Protein AF-A0AAJ0FVI4-F1 (afdb_monomer)

Nearest PDB structures (foldseek):
  7z31-assembly1_Q  TM=3.082E-01  e=9.75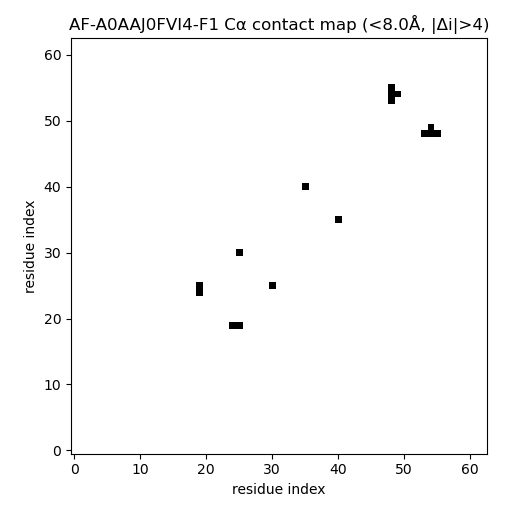6E+00  Saccharomyces cerevisiae S288C

Solvent-accessible surface area (backbone atoms only — not comparable to full-atom values): 4565 Å² total; per-residue (Å²): 132,89,79,83,71,86,73,84,77,76,80,81,77,66,78,91,73,69,76,82,44,95,90,52,85,85,56,69,94,56,56,92,55,91,79,71,54,75,70,53,49,50,51,52,50,51,53,53,34,60,74,68,70,50,78,81,78,75,77,77,81,75,134

Foldseek 3Di:
DDDPPPDDDPDDDPPVPPPPPVVDDDPDVCPPPDDDDPVRVVVVVVVVCVVVVNPPPPPPDDD

Structure (mmCIF, N/CA/C/O backbone):
data_AF-A0AAJ0FVI4-F1
#
_entry.id   AF-A0AAJ0FVI4-F1
#
loop_
_atom_site.group_PDB
_atom_site.id
_atom_site.type_symbol
_atom_site.label_atom_id
_atom_site.label_alt_id
_atom_site.label_comp_id
_atom_site.label_asym_id
_atom_site.label_entity_id
_atom_site.label_seq_id
_atom_site.pdbx_PDB_ins_code
_atom_site.Cartn_x
_atom_site.Cartn_y
_atom_site.Cartn_z
_atom_site.occupancy
_atom_site.B_iso_or_equiv
_atom_site.auth_seq_id
_atom_site.auth_comp_id
_atom_site.auth_asym_id
_atom_site.auth_atom_id
_atom_site.pdbx_PDB_model_num
ATOM 1 N N . MET A 1 1 ? -5.268 15.762 -24.699 1.00 42.78 1 MET A N 1
ATOM 2 C CA . MET A 1 1 ? -4.826 15.251 -23.384 1.00 42.78 1 MET A CA 1
ATOM 3 C C . MET A 1 1 ? -5.767 15.842 -22.341 1.00 42.78 1 MET A C 1
ATOM 5 O O . MET A 1 1 ? -5.718 17.056 -22.181 1.00 42.78 1 MET A O 1
ATOM 9 N N . PRO A 1 2 ? -6.704 15.090 -21.737 1.00 44.59 2 PRO A N 1
ATOM 10 C CA . PRO A 1 2 ? -7.582 15.665 -20.723 1.00 44.59 2 PRO A CA 1
ATOM 11 C C . PRO A 1 2 ? -6.787 15.945 -19.439 1.00 44.59 2 PRO A C 1
ATOM 13 O O . PRO A 1 2 ? -6.077 15.084 -18.928 1.00 44.59 2 PRO A O 1
ATOM 16 N N . ASN A 1 3 ? -6.881 17.189 -18.978 1.00 57.25 3 ASN A N 1
ATOM 17 C CA . ASN A 1 3 ? -6.259 17.730 -17.774 1.00 57.25 3 ASN A CA 1
ATOM 18 C C . ASN A 1 3 ? -7.043 17.242 -16.542 1.00 57.25 3 ASN A C 1
ATOM 20 O O . ASN A 1 3 ? -8.217 17.585 -16.398 1.00 57.25 3 ASN A O 1
ATOM 24 N N . ILE A 1 4 ? -6.428 16.428 -15.681 1.00 57.03 4 ILE A N 1
ATOM 25 C CA . ILE A 1 4 ? -7.042 15.981 -14.423 1.00 57.03 4 ILE A CA 1
ATOM 26 C C . ILE A 1 4 ? -6.949 17.155 -13.446 1.00 57.03 4 ILE A C 1
ATOM 28 O O . ILE A 1 4 ? -5.908 17.392 -12.838 1.00 57.03 4 ILE A O 1
ATOM 32 N N . ALA A 1 5 ? -8.024 17.936 -13.345 1.00 60.34 5 ALA A N 1
ATOM 33 C CA . ALA A 1 5 ? -8.117 19.015 -12.372 1.00 60.34 5 ALA A CA 1
ATOM 34 C C . ALA A 1 5 ? -8.037 18.436 -10.943 1.00 60.34 5 ALA A C 1
ATOM 36 O O . ALA A 1 5 ? -8.733 17.457 -10.656 1.00 60.34 5 ALA A O 1
ATOM 37 N N . PRO A 1 6 ? -7.229 19.010 -10.033 1.00 58.78 6 PRO A N 1
ATOM 38 C CA . PRO A 1 6 ? -7.216 18.585 -8.641 1.00 58.78 6 PRO A CA 1
ATOM 39 C C . PRO A 1 6 ? -8.574 18.917 -8.012 1.00 58.78 6 PRO A C 1
ATOM 41 O O . PRO A 1 6 ? -8.949 20.082 -7.877 1.00 58.78 6 PRO A O 1
ATOM 44 N N . GLY A 1 7 ? -9.341 17.876 -7.686 1.00 56.53 7 GLY A N 1
ATOM 45 C CA . GLY A 1 7 ? -10.630 18.004 -7.016 1.00 56.53 7 GLY A CA 1
ATOM 46 C C . GLY A 1 7 ? -10.495 18.677 -5.648 1.00 56.53 7 GLY A C 1
ATOM 47 O O . GLY A 1 7 ? -9.505 18.500 -4.939 1.00 56.53 7 GLY A O 1
ATOM 48 N N . SER A 1 8 ? -11.509 19.466 -5.288 1.00 64.44 8 SER A N 1
ATOM 49 C CA . SER A 1 8 ? -11.634 20.126 -3.985 1.00 64.44 8 SER A CA 1
ATOM 50 C C . SER A 1 8 ? -11.615 19.094 -2.851 1.00 64.44 8 SER A C 1
ATOM 52 O O . SER A 1 8 ? -12.431 18.172 -2.843 1.00 64.44 8 SER A O 1
ATOM 54 N N . ARG A 1 9 ? -10.694 19.242 -1.889 1.00 66.19 9 ARG A N 1
ATOM 55 C CA . ARG A 1 9 ? -10.645 18.392 -0.691 1.00 66.19 9 ARG A CA 1
ATOM 56 C C . ARG A 1 9 ? -11.842 18.731 0.213 1.00 66.19 9 ARG A C 1
ATOM 58 O O . ARG A 1 9 ? -11.991 19.902 0.571 1.00 66.19 9 ARG A O 1
ATOM 65 N N . PRO A 1 10 ? -12.671 17.751 0.617 1.00 67.25 10 PRO A N 1
ATOM 66 C CA . PRO A 1 10 ? -13.727 17.973 1.600 1.00 67.25 10 PRO A CA 1
ATOM 67 C C . PRO A 1 10 ? -13.173 18.601 2.885 1.00 67.25 10 PRO A C 1
ATOM 69 O O . PRO A 1 10 ? -12.057 18.292 3.313 1.00 67.25 10 PRO A O 1
ATOM 72 N N . LYS A 1 11 ? -13.957 19.499 3.495 1.00 66.62 11 LYS A N 1
ATOM 73 C CA . LYS A 1 11 ? -13.633 20.118 4.788 1.00 66.62 11 LYS A CA 1
ATOM 74 C C . LYS A 1 11 ? -13.409 18.999 5.815 1.00 66.62 11 LYS A C 1
ATOM 76 O O . LYS A 1 11 ? -14.231 18.091 5.901 1.00 66.62 11 LYS A O 1
ATOM 81 N N . ALA A 1 12 ? -12.302 19.052 6.559 1.00 63.28 12 ALA A N 1
ATOM 82 C CA . ALA A 1 12 ? -12.003 18.055 7.583 1.00 63.28 12 ALA A CA 1
ATOM 83 C C . ALA A 1 12 ? -13.147 17.986 8.608 1.00 63.28 12 ALA A C 1
ATOM 85 O O . ALA A 1 12 ? -13.592 19.023 9.104 1.00 63.28 12 ALA A O 1
ATOM 86 N N . ILE A 1 13 ? -13.618 16.771 8.893 1.00 63.91 13 ILE A N 1
ATOM 87 C CA . ILE A 1 13 ? -14.618 16.512 9.932 1.00 63.91 13 ILE A CA 1
ATOM 88 C C . ILE A 1 13 ? -13.962 16.822 11.290 1.00 63.91 13 ILE A C 1
ATOM 90 O O . ILE A 1 13 ? -12.795 16.463 11.489 1.00 63.91 13 ILE A O 1
ATOM 94 N N . PRO A 1 14 ? -14.645 17.536 12.202 1.00 64.69 14 PRO A N 1
ATOM 95 C CA . PRO A 1 14 ? -14.101 17.856 13.515 1.00 64.69 14 PRO A CA 1
ATOM 96 C C . PRO A 1 14 ? -13.758 16.576 14.310 1.00 64.69 14 PRO A C 1
ATOM 98 O O . PRO A 1 14 ? -14.524 15.613 14.284 1.00 64.69 14 PRO A O 1
ATOM 101 N N . PRO A 1 15 ? -12.629 16.554 15.045 1.00 59.94 15 PRO A N 1
ATOM 102 C CA . PRO A 1 15 ? -12.104 15.351 15.710 1.00 59.94 15 PRO A CA 1
ATOM 103 C C . PRO A 1 15 ? -13.043 14.742 16.765 1.00 59.94 15 PRO A C 1
ATOM 105 O O . PRO A 1 15 ? -12.912 13.574 17.105 1.00 59.94 15 PRO A O 1
ATOM 108 N N . SER A 1 16 ? -14.016 15.507 17.258 1.00 57.78 16 SER A N 1
ATOM 109 C CA . SER A 1 16 ? -14.994 15.092 18.270 1.00 57.78 16 SER A CA 1
ATOM 110 C C . SER A 1 16 ? -16.056 14.089 17.788 1.00 57.78 16 SER A C 1
ATOM 112 O O . SER A 1 16 ? -16.834 13.616 18.609 1.00 57.78 16 SER A O 1
ATOM 114 N N . GLU A 1 17 ? -16.109 13.763 16.492 1.00 57.66 17 GLU A N 1
ATOM 115 C CA . GLU A 1 17 ? -17.039 12.764 15.929 1.00 57.66 17 GLU A CA 1
ATOM 116 C C . GLU A 1 17 ? -16.372 11.414 15.604 1.00 57.66 17 GLU A C 1
ATOM 118 O O . GLU A 1 17 ?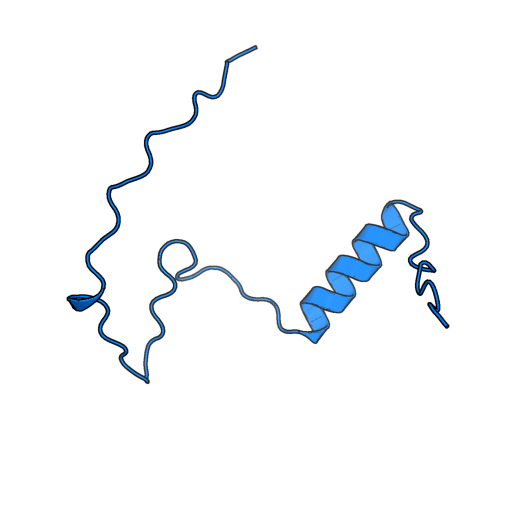 -17.050 10.471 15.195 1.00 57.66 17 GLU A O 1
ATOM 123 N N . GLN A 1 18 ? -15.054 11.280 15.801 1.00 57.34 18 GLN A N 1
ATOM 124 C CA . GLN A 1 18 ? -14.361 10.000 15.634 1.00 57.34 18 GLN A CA 1
ATOM 125 C C . GLN A 1 18 ? -14.600 9.125 16.866 1.00 57.34 18 GLN A C 1
ATOM 127 O O . GLN A 1 18 ? -13.897 9.212 17.869 1.00 57.34 18 GLN A O 1
ATOM 132 N N . VAL A 1 19 ? -15.636 8.290 16.805 1.00 56.81 19 VAL A N 1
ATOM 133 C CA . VAL A 1 19 ? -15.870 7.258 17.817 1.00 56.81 19 VAL A CA 1
ATOM 134 C C . VAL A 1 19 ? -14.824 6.163 17.617 1.00 56.81 19 VAL A C 1
ATOM 136 O O . VAL A 1 1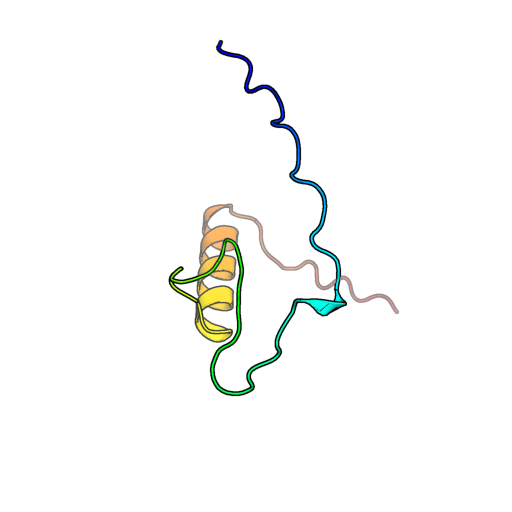9 ? -14.951 5.336 16.713 1.00 56.81 19 VAL A O 1
ATOM 139 N N . GLU A 1 20 ? -13.791 6.149 18.460 1.00 58.72 20 GLU A N 1
ATOM 140 C CA . GLU A 1 20 ? -12.881 5.009 18.590 1.00 58.72 20 GLU A CA 1
ATOM 141 C C . GLU A 1 20 ? -13.627 3.839 19.247 1.00 58.72 20 GLU A C 1
ATOM 143 O O . GLU A 1 20 ? -13.513 3.568 20.441 1.00 58.72 20 GLU A O 1
ATOM 148 N N . ASN A 1 21 ? -14.453 3.145 18.467 1.00 55.97 21 ASN A N 1
ATOM 149 C CA . ASN A 1 21 ? -14.944 1.835 18.862 1.00 55.97 21 ASN A CA 1
ATOM 150 C C . ASN A 1 21 ? -13.773 0.861 18.720 1.00 55.97 21 ASN A C 1
ATOM 152 O O . ASN A 1 21 ? -13.385 0.519 17.606 1.00 55.97 21 ASN A O 1
ATOM 156 N N . ALA A 1 22 ? -13.221 0.403 19.845 1.00 60.84 22 ALA A N 1
ATOM 157 C CA . ALA A 1 22 ? -12.083 -0.524 19.898 1.00 60.84 22 ALA A CA 1
ATOM 158 C C . ALA A 1 22 ? -12.294 -1.837 19.109 1.00 60.84 22 ALA A C 1
ATOM 160 O O . ALA A 1 22 ? -11.343 -2.566 18.845 1.00 60.84 22 ALA A O 1
ATOM 161 N N . GLU A 1 23 ? -13.536 -2.132 18.726 1.00 67.12 23 GLU A N 1
ATOM 162 C CA . GLU A 1 23 ? -13.939 -3.320 17.975 1.00 67.12 23 GLU A CA 1
ATOM 163 C C . GLU A 1 23 ? -13.989 -3.087 16.449 1.00 67.12 23 GLU A C 1
ATOM 165 O O . GLU A 1 23 ? -13.874 -4.035 15.676 1.00 67.12 23 GLU A O 1
ATOM 170 N N . PHE A 1 24 ? -14.109 -1.829 16.001 1.00 70.69 24 PHE 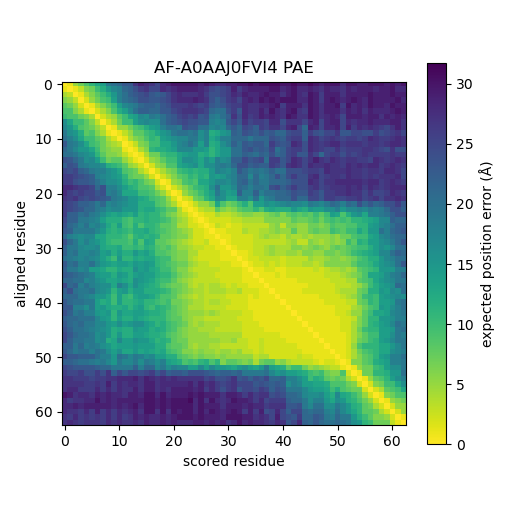A N 1
ATOM 171 C CA . PHE A 1 24 ? -14.204 -1.452 14.588 1.00 70.69 24 PHE A CA 1
ATOM 172 C C . PHE A 1 24 ? -13.393 -0.188 14.298 1.00 70.69 24 PHE A C 1
ATOM 174 O O . PHE A 1 24 ? -13.834 0.937 14.542 1.00 70.69 24 PHE A O 1
ATOM 181 N N . LEU A 1 25 ? -12.216 -0.383 13.704 1.00 78.00 25 LEU A N 1
ATOM 182 C CA . LEU A 1 25 ? -11.373 0.707 13.230 1.00 78.00 25 LEU A CA 1
ATOM 183 C C . LEU A 1 25 ? -11.985 1.332 11.966 1.00 78.00 25 LEU A C 1
ATOM 185 O O . LEU A 1 25 ? -12.071 0.677 10.927 1.00 78.00 25 LEU A O 1
ATOM 189 N N . GLN A 1 26 ? -12.402 2.597 12.054 1.00 83.56 26 GLN A N 1
ATOM 190 C CA . GLN A 1 26 ? -12.880 3.360 10.899 1.00 83.56 26 GLN A CA 1
ATOM 191 C C . GLN A 1 26 ? -11.685 3.835 10.064 1.00 83.56 26 GLN A C 1
ATOM 193 O O . GLN A 1 26 ? -10.974 4.759 10.452 1.00 83.56 26 GLN A O 1
ATOM 198 N N . LEU A 1 27 ? -11.473 3.218 8.899 1.00 83.94 27 LEU A N 1
ATOM 199 C CA . LEU A 1 27 ? -10.342 3.522 8.007 1.00 83.94 27 LEU A CA 1
ATOM 200 C C . LEU A 1 27 ? -10.658 4.597 6.951 1.00 83.94 27 LEU A C 1
ATOM 202 O O . LEU A 1 27 ? -9.833 4.889 6.083 1.00 83.94 27 LEU A O 1
ATOM 206 N N . GLY A 1 28 ? -11.855 5.189 7.006 1.00 85.94 28 GLY A N 1
ATOM 207 C CA . GLY A 1 28 ? -12.302 6.197 6.046 1.00 85.94 28 GLY A CA 1
ATOM 208 C C . GLY A 1 28 ? -12.337 5.643 4.621 1.00 85.94 28 GLY A C 1
ATOM 209 O O . GLY A 1 28 ? -13.030 4.666 4.348 1.00 85.94 28 GLY A O 1
ATOM 210 N N . GLU A 1 29 ? -11.575 6.255 3.711 1.00 83.88 29 GLU A N 1
ATOM 211 C CA . GLU A 1 29 ? -11.500 5.833 2.303 1.00 83.88 29 GLU A CA 1
ATOM 212 C C . GLU A 1 29 ? -10.839 4.461 2.094 1.00 83.88 29 GLU A C 1
ATOM 214 O O . GLU A 1 29 ? -11.006 3.857 1.039 1.00 83.88 29 GLU A O 1
ATOM 219 N N . PHE A 1 30 ? -10.132 3.945 3.103 1.00 86.06 30 PHE A N 1
ATOM 220 C CA . PHE A 1 30 ? -9.509 2.620 3.067 1.00 86.06 30 PHE A CA 1
ATOM 221 C C . PHE A 1 30 ? -10.386 1.531 3.703 1.00 86.06 30 PHE A C 1
ATOM 223 O O . PHE A 1 30 ? -9.931 0.407 3.918 1.00 86.06 30 PHE A O 1
ATOM 230 N N . GLN A 1 31 ? -11.649 1.835 4.018 1.00 90.50 31 GLN A N 1
ATOM 231 C CA . GLN A 1 31 ? -12.575 0.839 4.543 1.00 90.50 31 GLN A CA 1
ATOM 232 C C . GLN A 1 31 ? -12.897 -0.224 3.482 1.00 90.50 31 GLN A C 1
ATOM 234 O O . GLN A 1 31 ? -13.288 0.103 2.365 1.00 90.50 31 GLN A O 1
ATOM 239 N N . GLY A 1 32 ? -12.775 -1.504 3.847 1.00 87.25 32 GLY A N 1
ATOM 240 C CA . GLY A 1 32 ? -13.081 -2.624 2.946 1.00 87.25 32 GLY A CA 1
ATOM 241 C C . GLY A 1 32 ? -12.052 -2.843 1.833 1.00 87.25 32 GLY A C 1
ATOM 242 O O . GLY A 1 32 ? -12.321 -3.600 0.905 1.00 87.25 32 GLY A O 1
ATOM 243 N N . VAL A 1 33 ? -10.894 -2.185 1.915 1.00 90.44 33 VAL A N 1
ATOM 244 C CA . VAL A 1 33 ? -9.755 -2.437 1.030 1.00 90.44 33 VAL A CA 1
ATOM 245 C C . VAL A 1 33 ? -8.980 -3.648 1.544 1.00 90.44 33 VAL A C 1
ATOM 247 O O . VAL A 1 33 ? -8.764 -3.776 2.751 1.00 90.44 33 VAL A O 1
ATOM 250 N N . ASP A 1 34 ? -8.539 -4.516 0.631 1.00 92.19 34 ASP A N 1
ATOM 251 C CA . ASP A 1 34 ? -7.655 -5.631 0.968 1.00 92.19 34 ASP A CA 1
ATOM 252 C C . ASP A 1 34 ? -6.361 -5.102 1.595 1.00 92.19 34 ASP A C 1
ATOM 254 O O . ASP A 1 34 ? -5.678 -4.236 1.039 1.00 92.19 34 ASP A O 1
ATOM 258 N N . THR A 1 35 ? -6.018 -5.621 2.770 1.00 92.19 35 THR A N 1
ATOM 259 C CA . THR A 1 35 ? -4.810 -5.224 3.488 1.00 92.19 35 THR A CA 1
ATOM 260 C C . THR A 1 35 ? -3.701 -6.236 3.254 1.00 92.19 35 THR A C 1
ATOM 262 O O . THR A 1 35 ? -3.938 -7.435 3.124 1.00 92.19 35 THR A O 1
ATOM 265 N N . LEU A 1 36 ? -2.468 -5.738 3.205 1.00 95.38 36 LEU A N 1
ATOM 266 C CA . LEU A 1 36 ? -1.284 -6.582 3.244 1.00 95.38 36 LEU A CA 1
ATOM 267 C C . LEU A 1 36 ? -0.747 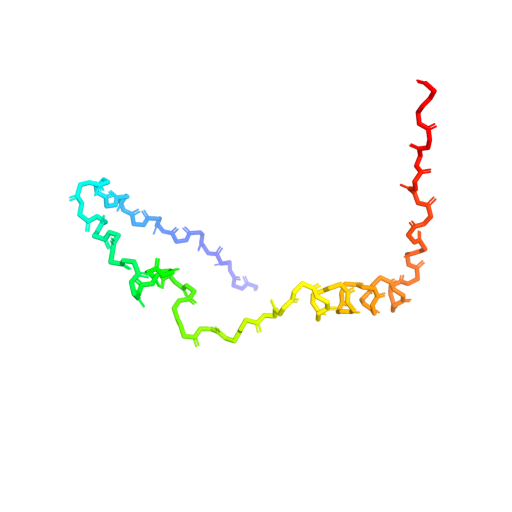-6.605 4.670 1.00 95.38 36 LEU A C 1
ATOM 269 O O . LEU A 1 36 ? -0.609 -5.568 5.322 1.00 95.38 36 LEU A O 1
ATOM 273 N N . THR A 1 37 ? -0.382 -7.791 5.130 1.00 96.81 37 THR A N 1
ATOM 274 C CA . THR A 1 37 ? 0.461 -7.973 6.307 1.00 96.81 37 THR A CA 1
ATOM 275 C C . THR A 1 37 ? 1.849 -7.381 6.069 1.00 96.81 37 THR A C 1
ATOM 277 O O .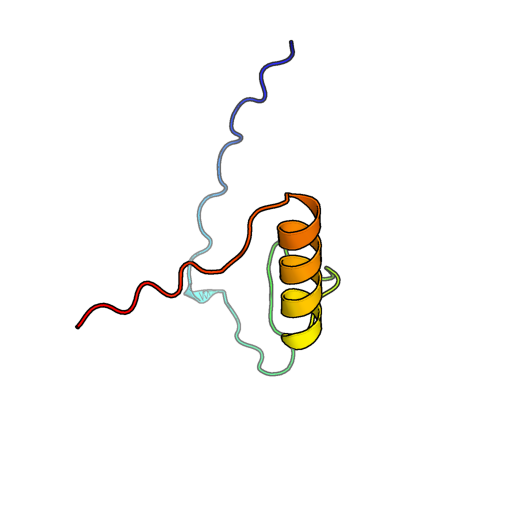 THR A 1 37 ? 2.287 -7.156 4.937 1.00 96.81 37 THR A O 1
ATOM 280 N N . VAL A 1 38 ? 2.594 -7.169 7.156 1.00 96.12 38 VAL A N 1
ATOM 281 C CA . VAL A 1 38 ? 3.954 -6.611 7.096 1.00 96.12 38 VAL A CA 1
ATOM 282 C C . VAL A 1 38 ? 4.865 -7.4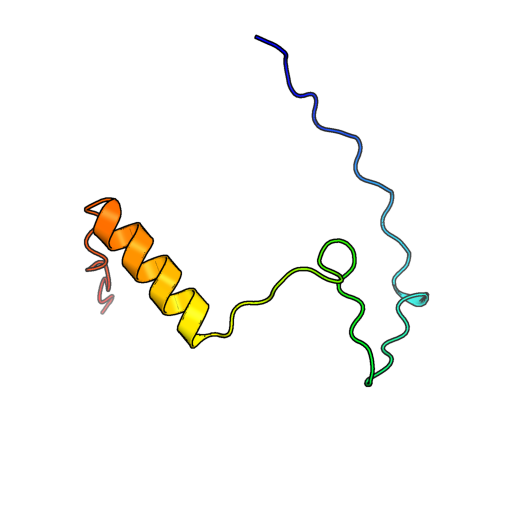38 6.181 1.00 96.12 38 VAL A C 1
ATOM 284 O O . VAL A 1 38 ? 5.601 -6.882 5.367 1.00 96.12 38 VAL A O 1
ATOM 287 N N . SER A 1 39 ? 4.790 -8.768 6.270 1.00 97.00 39 SER A N 1
ATOM 288 C CA . SER A 1 39 ? 5.576 -9.672 5.427 1.00 97.00 39 SER A CA 1
ATOM 289 C C . SER A 1 39 ? 5.166 -9.624 3.955 1.00 97.00 39 SER A C 1
ATOM 291 O O . SER A 1 39 ? 6.030 -9.673 3.083 1.00 97.00 39 SER A O 1
ATOM 293 N N . GLU A 1 40 ? 3.872 -9.494 3.660 1.00 97.31 40 GLU A N 1
ATOM 294 C CA . GLU A 1 40 ? 3.387 -9.394 2.278 1.00 97.31 40 GLU A CA 1
ATOM 295 C C . GLU A 1 40 ? 3.827 -8.082 1.632 1.00 97.31 40 GLU A C 1
ATOM 297 O O . GLU A 1 40 ? 4.354 -8.088 0.520 1.00 97.31 40 GLU A O 1
ATOM 302 N N . ALA A 1 41 ? 3.691 -6.963 2.348 1.00 97.25 41 ALA A N 1
ATOM 303 C CA . ALA A 1 41 ? 4.148 -5.666 1.867 1.00 97.25 41 ALA A CA 1
ATOM 304 C C . ALA A 1 41 ? 5.657 -5.677 1.571 1.00 97.25 41 ALA A C 1
ATOM 306 O O . ALA A 1 41 ? 6.082 -5.182 0.526 1.00 97.25 41 ALA A O 1
ATOM 307 N N . ALA A 1 42 ? 6.463 -6.298 2.442 1.00 95.88 42 ALA A N 1
ATOM 308 C CA . ALA A 1 42 ? 7.900 -6.440 2.226 1.00 95.88 42 ALA A CA 1
ATOM 309 C C . ALA A 1 42 ? 8.210 -7.219 0.938 1.00 95.88 42 ALA A C 1
ATOM 311 O O . ALA A 1 42 ? 8.986 -6.744 0.109 1.00 95.88 42 ALA A O 1
ATOM 312 N N . LEU A 1 43 ? 7.556 -8.366 0.723 1.00 96.38 43 LEU A N 1
ATOM 313 C CA . LEU A 1 43 ? 7.747 -9.168 -0.488 1.00 96.38 43 LEU A CA 1
ATOM 314 C C . LEU A 1 43 ? 7.324 -8.418 -1.756 1.00 96.38 43 LEU A C 1
AT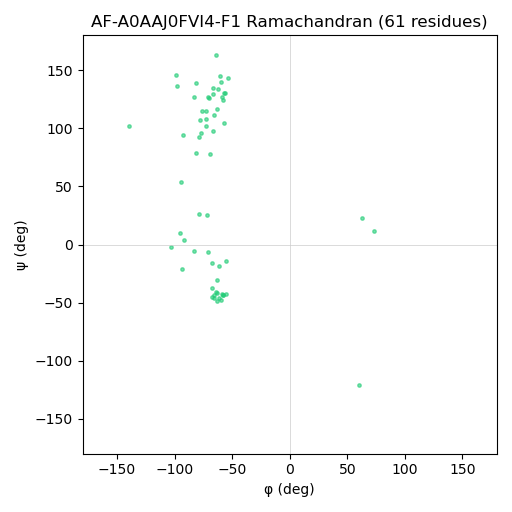OM 316 O O . LEU A 1 43 ? 8.047 -8.452 -2.752 1.00 96.38 43 LEU A O 1
ATOM 320 N N . VAL A 1 44 ? 6.196 -7.703 -1.723 1.00 95.69 44 VAL A N 1
ATOM 321 C CA . VAL A 1 44 ? 5.725 -6.890 -2.856 1.00 95.69 44 VAL A CA 1
ATOM 322 C C . VAL A 1 44 ? 6.737 -5.795 -3.193 1.00 95.69 44 VAL A C 1
ATOM 324 O O . VAL A 1 44 ? 7.097 -5.630 -4.360 1.00 95.69 44 VAL A O 1
ATOM 327 N N . VAL A 1 45 ? 7.245 -5.075 -2.188 1.00 94.94 45 VAL A N 1
ATOM 328 C CA . VAL A 1 45 ? 8.255 -4.026 -2.387 1.00 94.94 45 VAL A CA 1
ATOM 329 C C . VAL A 1 45 ? 9.547 -4.616 -2.952 1.00 94.94 45 VAL A C 1
ATOM 331 O O . VAL A 1 45 ? 10.038 -4.122 -3.968 1.00 94.94 45 VAL A O 1
ATOM 334 N N . SER A 1 46 ? 10.068 -5.695 -2.363 1.00 93.06 46 SER A N 1
ATOM 335 C CA . SER A 1 46 ? 11.276 -6.371 -2.850 1.00 93.06 46 SER A CA 1
ATOM 336 C C . SER A 1 46 ? 11.123 -6.844 -4.296 1.00 93.06 46 SER A C 1
ATOM 338 O O . SER A 1 46 ? 12.013 -6.610 -5.112 1.00 93.06 46 SER A O 1
ATOM 340 N N . ALA A 1 47 ? 9.978 -7.433 -4.650 1.00 95.25 47 ALA A N 1
ATOM 341 C CA . ALA A 1 47 ? 9.697 -7.869 -6.015 1.00 95.25 47 ALA A CA 1
ATOM 342 C C . ALA A 1 47 ? 9.639 -6.689 -7.002 1.00 95.25 47 ALA A C 1
ATOM 344 O O . ALA A 1 47 ? 10.171 -6.774 -8.112 1.00 95.25 47 ALA A O 1
ATOM 345 N N . VAL A 1 48 ? 9.028 -5.566 -6.608 1.00 95.19 48 VAL A N 1
ATOM 346 C CA . VAL A 1 48 ? 8.968 -4.352 -7.438 1.00 95.19 48 VAL A CA 1
ATOM 347 C C . VAL A 1 48 ? 10.355 -3.745 -7.647 1.00 95.19 48 VAL A C 1
ATOM 349 O O . VAL A 1 48 ? 10.667 -3.354 -8.774 1.00 95.19 48 VAL A O 1
ATOM 352 N N . LEU A 1 49 ? 11.184 -3.669 -6.603 1.00 91.81 49 LEU A N 1
ATOM 353 C CA . LEU A 1 49 ? 12.549 -3.143 -6.698 1.00 91.81 49 LEU A CA 1
ATOM 354 C C . LEU A 1 49 ? 13.435 -4.033 -7.577 1.00 91.81 49 LEU A C 1
ATOM 356 O O . LEU A 1 49 ? 14.067 -3.521 -8.502 1.00 91.81 49 LEU A O 1
ATOM 360 N N . ALA A 1 50 ? 13.380 -5.355 -7.378 1.00 91.06 50 ALA A N 1
ATOM 361 C CA . ALA A 1 50 ? 14.092 -6.326 -8.209 1.00 91.06 50 ALA A CA 1
ATOM 362 C C . ALA A 1 50 ? 13.685 -6.213 -9.687 1.00 91.06 50 ALA A C 1
ATOM 364 O O . ALA A 1 50 ? 14.538 -6.164 -10.570 1.00 91.06 50 ALA A O 1
ATOM 365 N N . LYS A 1 51 ? 12.382 -6.067 -9.973 1.00 90.06 51 LYS A N 1
ATOM 366 C CA . LYS A 1 51 ? 11.881 -5.874 -11.344 1.00 90.06 51 LYS A CA 1
ATOM 367 C C . LYS A 1 51 ? 12.390 -4.582 -11.990 1.00 90.06 51 LYS A C 1
ATOM 369 O O . LYS A 1 51 ? 12.522 -4.519 -13.208 1.00 90.06 51 LYS A O 1
ATOM 374 N N . ARG A 1 52 ? 12.638 -3.534 -11.200 1.00 85.88 52 ARG A N 1
ATOM 375 C CA . ARG A 1 52 ? 13.150 -2.245 -11.692 1.00 85.88 52 ARG A CA 1
ATOM 376 C C . ARG A 1 52 ? 14.670 -2.233 -11.869 1.00 85.88 52 ARG A C 1
ATOM 378 O O . ARG A 1 52 ? 15.184 -1.235 -12.362 1.00 85.88 52 ARG A O 1
ATOM 385 N N . GLY A 1 53 ? 15.371 -3.297 -11.470 1.00 78.12 53 GLY A N 1
ATOM 386 C CA . GLY A 1 53 ? 16.835 -3.324 -11.446 1.00 78.12 53 GLY A CA 1
ATOM 387 C C . GLY A 1 53 ? 17.431 -2.301 -10.475 1.00 78.12 53 GLY A C 1
ATOM 388 O O . GLY A 1 53 ? 18.559 -1.861 -10.669 1.00 78.12 53 GLY A O 1
ATOM 389 N N . ILE A 1 54 ? 16.658 -1.867 -9.471 1.00 67.12 54 ILE A N 1
ATOM 390 C CA . ILE A 1 54 ? 17.129 -0.962 -8.421 1.00 67.12 54 ILE A CA 1
ATOM 391 C C . ILE A 1 54 ? 17.602 -1.853 -7.276 1.00 67.12 54 ILE A C 1
ATOM 393 O O . ILE A 1 54 ? 16.801 -2.281 -6.443 1.00 67.12 54 ILE A O 1
ATOM 397 N N . ASP A 1 55 ? 18.898 -2.154 -7.261 1.00 58.91 55 ASP A N 1
ATOM 398 C CA . ASP A 1 55 ? 19.526 -2.867 -6.155 1.00 58.91 55 ASP A CA 1
ATOM 399 C C . ASP A 1 55 ? 19.412 -2.014 -4.886 1.00 58.91 55 ASP A C 1
ATOM 401 O O . ASP A 1 55 ? 19.949 -0.910 -4.792 1.00 58.91 55 ASP A O 1
ATOM 405 N N . CYS A 1 56 ? 18.698 -2.523 -3.884 1.00 59.97 56 CYS A N 1
ATOM 406 C CA . CYS A 1 56 ? 18.425 -1.847 -2.616 1.00 59.97 56 CYS A CA 1
ATOM 407 C C . CYS A 1 56 ? 19.651 -1.742 -1.685 1.00 59.97 56 CYS A C 1
ATOM 409 O O . CYS A 1 56 ? 19.495 -1.637 -0.470 1.00 59.97 56 CYS A O 1
ATOM 411 N N . ASN A 1 57 ? 20.876 -1.753 -2.217 1.00 53.84 57 ASN A N 1
ATOM 412 C CA . ASN A 1 57 ? 22.110 -1.728 -1.428 1.00 53.84 57 ASN A CA 1
ATOM 413 C C . ASN A 1 57 ? 22.488 -0.325 -0.903 1.00 53.84 57 ASN A C 1
ATOM 415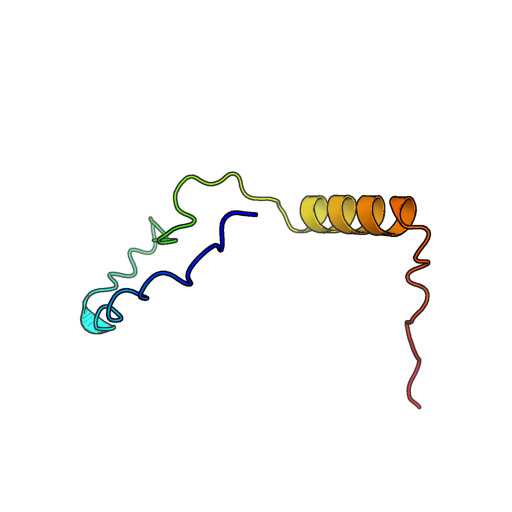 O O . ASN A 1 57 ? 23.654 -0.035 -0.651 1.00 53.84 57 ASN A O 1
ATOM 419 N N . THR A 1 58 ? 21.519 0.570 -0.708 1.00 53.31 58 THR A N 1
ATOM 420 C CA . THR A 1 58 ? 21.735 1.860 -0.039 1.00 53.31 58 THR A CA 1
ATOM 421 C C . THR A 1 58 ? 21.408 1.759 1.450 1.00 53.31 58 THR A C 1
ATOM 423 O O . THR A 1 58 ? 20.645 2.561 1.981 1.00 53.31 58 THR A O 1
ATOM 426 N N . VAL A 1 59 ? 22.007 0.793 2.151 1.00 55.50 59 VAL A N 1
ATOM 427 C CA . VAL A 1 59 ? 22.324 0.980 3.574 1.00 55.50 59 VAL A CA 1
ATOM 428 C C . VAL A 1 59 ? 23.628 1.773 3.591 1.00 55.50 59 VAL A C 1
ATOM 430 O O . VAL A 1 59 ? 24.722 1.226 3.692 1.00 55.50 59 VAL A O 1
ATOM 433 N N . GLN A 1 60 ? 23.515 3.084 3.374 1.00 56.25 60 GLN A N 1
ATOM 434 C CA . GLN A 1 60 ? 24.609 4.018 3.618 1.00 56.25 60 GLN A CA 1
ATOM 435 C C . GLN A 1 60 ? 24.847 4.025 5.131 1.00 56.25 60 GLN A C 1
ATOM 437 O O . GLN A 1 60 ? 24.109 4.648 5.892 1.00 56.25 60 GLN A O 1
ATOM 442 N N . HIS A 1 61 ? 25.844 3.254 5.558 1.00 48.62 61 HIS A N 1
ATOM 443 C CA . HIS A 1 61 ? 26.453 3.345 6.874 1.00 48.62 61 HIS A CA 1
ATOM 444 C C . HIS A 1 61 ? 26.978 4.774 7.048 1.00 48.62 61 HIS A C 1
ATOM 446 O O . HIS A 1 61 ? 27.990 5.144 6.458 1.00 48.62 61 HIS A O 1
ATOM 452 N N . ASN A 1 62 ? 26.272 5.586 7.832 1.00 42.53 62 ASN A N 1
ATOM 453 C CA . ASN A 1 62 ? 26.827 6.831 8.349 1.00 42.53 62 ASN A CA 1
ATOM 454 C C . ASN A 1 62 ? 27.641 6.481 9.614 1.00 42.53 62 ASN A C 1
ATOM 456 O O . ASN A 1 62 ? 27.100 5.741 10.445 1.00 42.53 62 ASN A O 1
ATOM 460 N N . PRO A 1 63 ? 28.920 6.884 9.725 1.00 53.66 63 PRO A N 1
ATOM 461 C CA . PRO A 1 63 ? 29.722 6.699 10.936 1.00 53.66 63 PRO A CA 1
ATOM 462 C C . PRO A 1 63 ? 29.202 7.519 12.125 1.00 53.66 63 PRO A C 1
ATOM 464 O O . PRO A 1 63 ? 28.513 8.543 11.900 1.00 53.66 63 PRO A O 1
#

Mean predicted aligned error: 15.15 Å

Sequence (63 aa):
MPNIAPGSRPKAIPPSEQVENAEFLQLGEFQGVDTLTVSEAALVVSAVLAKRGIDCNTVQHNP

Organism: NCBI:txid1105319

Secondary structure (DSSP, 8-state):
------PPPPPPPPGGG----TT----GGGTTPPPPPHHHHHHHHHHHHHHTT----------

Radius of gyration: 19.5 Å; Cα contacts (8 Å, |Δi|>4): 8; chains: 1; bounding box: 47×30×43 Å

pLDDT: mean 73.39, std 17.36, range [42.53, 97.31]